Protein AF-A0A7J7RY19-F1 (afdb_monomer_lite)

Radius of gyration: 31.53 Å; chains: 1; bounding box: 48×52×88 Å

pLDDT: mean 83.36, std 15.22, range [45.31, 97.62]

InterPro domains:
  IPR019002 Ribosome biogenesis protein Nop16 [PF09420] (15-100)
  IPR019002 Ribosome biogenesis protein Nop16 [PTHR13243] (1-119)

Secondary structure (DSSP, 8-state):
----S-HHHHS------------------------HHHHHHHHHHHHSPP-------HHHHHHHHHHHHHHTT-HHHHHHSTT-TT---HHHHHHHHHHHHHH-HHHHHHHHHHHHHHHHHH-

Structure (mmCIF, N/CA/C/O backbone):
data_AF-A0A7J7RY19-F1
#
_entry.id   AF-A0A7J7RY19-F1
#
loop_
_atom_site.group_PDB
_atom_site.id
_atom_site.type_symbol
_atom_site.label_atom_id
_atom_site.label_alt_id
_atom_site.label_comp_id
_atom_site.label_asym_id
_atom_site.label_entity_id
_atom_site.label_seq_id
_atom_site.pdbx_PDB_ins_code
_atom_site.Cartn_x
_atom_site.Cartn_y
_atom_site.Cartn_z
_atom_site.occupancy
_atom_site.B_iso_or_equiv
_atom_site.auth_seq_id
_atom_site.auth_comp_id
_atom_site.auth_asym_id
_atom_site.auth_atom_id
_atom_site.pdbx_PDB_model_num
ATOM 1 N N . MET A 1 1 ? -19.808 -34.812 -37.807 1.00 53.47 1 MET A N 1
ATOM 2 C CA . MET A 1 1 ? -18.878 -33.664 -37.858 1.00 53.47 1 MET A CA 1
ATOM 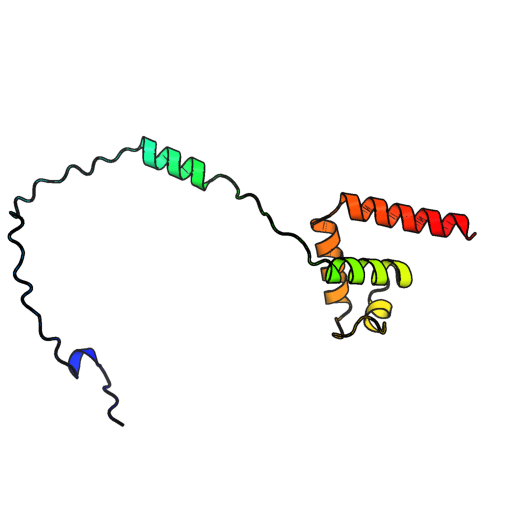3 C C . MET A 1 1 ? -17.534 -34.171 -38.349 1.00 53.47 1 MET A C 1
ATOM 5 O O . MET A 1 1 ? -17.015 -35.111 -37.763 1.00 53.47 1 MET A O 1
ATOM 9 N N . GLY A 1 2 ? -17.044 -33.639 -39.471 1.00 67.19 2 GLY A N 1
ATOM 10 C CA . GLY A 1 2 ? -15.806 -34.078 -40.117 1.00 67.19 2 GLY A CA 1
ATOM 11 C C . GLY A 1 2 ? -14.576 -33.560 -39.382 1.00 67.19 2 GLY A C 1
ATOM 12 O O . GLY A 1 2 ? -14.108 -32.462 -39.663 1.00 67.19 2 GLY A O 1
ATOM 13 N N . LEU A 1 3 ? -14.073 -34.351 -38.439 1.00 70.06 3 LEU A N 1
ATOM 14 C CA . LEU A 1 3 ? -12.785 -34.119 -37.796 1.00 70.06 3 LEU A CA 1
ATOM 15 C C . LEU A 1 3 ? -11.720 -34.902 -38.565 1.00 70.06 3 LEU A C 1
ATOM 17 O O . LEU A 1 3 ? -11.769 -36.128 -38.640 1.00 70.06 3 LEU A O 1
ATOM 21 N N . ALA A 1 4 ? -10.779 -34.182 -39.169 1.00 76.12 4 ALA A N 1
ATOM 22 C CA . ALA A 1 4 ? -9.603 -34.781 -39.777 1.00 76.12 4 ALA A CA 1
ATOM 23 C C . ALA A 1 4 ? -8.561 -35.058 -38.690 1.00 76.12 4 ALA A C 1
ATOM 25 O O . ALA A 1 4 ? -8.199 -34.150 -37.947 1.00 76.12 4 ALA A O 1
ATOM 26 N N . MET A 1 5 ? -8.071 -36.298 -38.621 1.00 77.94 5 MET A N 1
ATOM 27 C CA . MET A 1 5 ? -7.024 -36.692 -37.667 1.00 77.94 5 MET A CA 1
ATOM 28 C C . MET A 1 5 ? -5.709 -35.934 -37.928 1.00 77.94 5 MET A C 1
ATOM 30 O O . MET A 1 5 ? -5.003 -35.581 -36.993 1.00 77.94 5 MET A O 1
ATOM 34 N N . ASP A 1 6 ? -5.435 -35.607 -39.196 1.00 76.25 6 ASP A N 1
ATOM 35 C CA . ASP A 1 6 ? -4.358 -34.701 -39.595 1.00 76.25 6 ASP A CA 1
ATOM 36 C C . ASP A 1 6 ? -4.842 -33.755 -40.716 1.00 76.25 6 ASP A C 1
ATOM 38 O O . ASP A 1 6 ? -5.065 -34.199 -41.854 1.00 76.25 6 ASP A O 1
ATOM 42 N N . PRO A 1 7 ? -5.025 -32.454 -40.428 1.00 71.12 7 PRO A N 1
ATOM 43 C CA . PRO A 1 7 ? -5.502 -31.485 -41.406 1.00 71.12 7 PRO A CA 1
ATOM 44 C C . PRO A 1 7 ? -4.526 -31.270 -42.573 1.00 71.12 7 PRO A C 1
ATOM 46 O O . PRO A 1 7 ? -4.983 -30.976 -43.677 1.00 71.12 7 PRO A O 1
ATOM 49 N N . ASN A 1 8 ? -3.219 -31.498 -42.387 1.00 73.56 8 ASN A N 1
ATOM 50 C CA . ASN A 1 8 ? -2.225 -31.343 -43.45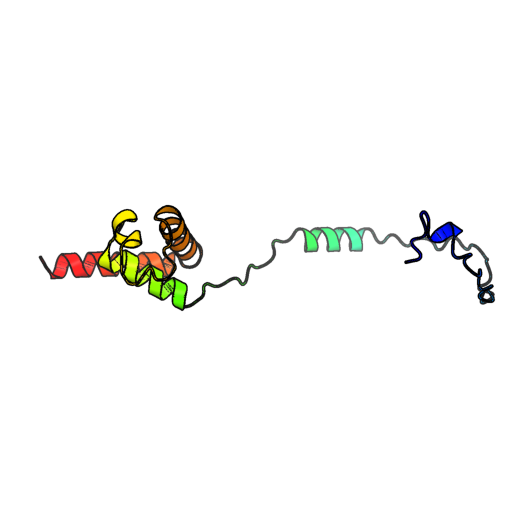8 1.00 73.56 8 ASN A CA 1
ATOM 51 C C . ASN A 1 8 ? -2.335 -32.440 -44.525 1.00 73.56 8 ASN A C 1
ATOM 53 O O . ASN A 1 8 ? -1.936 -32.239 -45.673 1.00 73.56 8 ASN A O 1
ATOM 57 N N . LYS A 1 9 ? -2.878 -33.604 -44.150 1.00 74.06 9 LYS A N 1
ATOM 58 C CA . LYS A 1 9 ? -3.131 -34.726 -45.060 1.00 74.06 9 LYS A CA 1
ATOM 59 C C . LYS A 1 9 ? -4.542 -34.689 -45.640 1.00 74.06 9 LYS A C 1
ATOM 61 O O . LYS A 1 9 ? -4.734 -35.044 -46.799 1.00 74.06 9 LYS A O 1
ATOM 66 N N . ALA A 1 10 ? -5.522 -34.276 -44.837 1.00 78.44 10 ALA A N 1
ATOM 67 C CA . ALA A 1 10 ? -6.922 -34.235 -45.250 1.00 78.44 10 ALA A CA 1
ATOM 68 C C . ALA A 1 10 ? -7.220 -33.107 -46.247 1.00 78.44 10 ALA A C 1
ATOM 70 O O . ALA A 1 10 ? -8.113 -33.254 -47.080 1.00 78.44 10 ALA A O 1
ATOM 71 N N . VAL A 1 11 ? -6.467 -32.004 -46.193 1.00 72.69 11 VAL A N 1
ATOM 72 C CA . VAL A 1 11 ? -6.597 -30.892 -47.137 1.00 72.69 11 VAL A CA 1
ATOM 73 C C . VAL A 1 11 ? -5.265 -30.708 -47.870 1.00 72.69 11 VAL A C 1
ATOM 75 O O . VAL A 1 11 ? -4.337 -30.125 -47.313 1.00 72.69 11 VAL A O 1
ATOM 78 N N . PRO A 1 12 ? -5.123 -31.194 -49.118 1.00 70.38 12 PRO A N 1
ATOM 79 C CA . PRO A 1 12 ? -3.886 -31.014 -49.862 1.00 70.38 12 PRO A CA 1
ATOM 80 C C . PRO A 1 12 ? -3.649 -29.524 -50.126 1.00 70.38 12 PRO A C 1
ATOM 82 O O . PRO A 1 12 ? -4.428 -28.866 -50.821 1.00 70.38 12 PRO A O 1
ATOM 85 N N . PHE A 1 13 ? -2.551 -28.983 -49.594 1.00 67.50 13 PHE A N 1
ATOM 86 C CA . PHE A 1 13 ? -2.142 -27.617 -49.897 1.00 67.50 13 PHE A CA 1
ATOM 87 C C . PHE A 1 13 ? -1.860 -27.496 -51.393 1.00 67.50 13 PHE A C 1
ATOM 89 O O . PHE A 1 13 ? -0.899 -28.061 -51.924 1.00 67.50 13 PHE A O 1
ATOM 96 N N . ARG A 1 14 ? -2.688 -26.716 -52.090 1.00 67.88 14 ARG A N 1
ATOM 97 C CA . ARG A 1 14 ? -2.394 -26.286 -53.455 1.00 67.88 14 ARG A CA 1
ATOM 98 C C . ARG A 1 14 ? -1.160 -25.395 -53.362 1.00 67.88 14 ARG A C 1
ATOM 100 O O . ARG A 1 14 ? -1.275 -24.227 -52.995 1.00 67.88 14 ARG A O 1
ATOM 107 N N . LYS A 1 15 ? 0.023 -25.945 -53.656 1.00 64.69 15 LYS A N 1
ATOM 108 C CA . LYS A 1 15 ? 1.249 -25.158 -53.818 1.00 64.69 15 LYS A CA 1
ATOM 109 C C . LYS A 1 15 ? 0.981 -24.172 -54.948 1.00 64.69 15 LYS A C 1
ATOM 111 O O . LYS A 1 15 ? 1.104 -24.516 -56.123 1.00 64.69 15 LYS A O 1
ATOM 116 N N . ARG A 1 16 ? 0.533 -22.960 -54.611 1.00 63.38 16 ARG A N 1
ATOM 117 C CA . ARG A 1 16 ? 0.537 -21.853 -55.557 1.00 63.38 16 ARG A CA 1
ATOM 118 C C . ARG A 1 16 ? 1.991 -21.738 -55.978 1.00 63.38 16 ARG A C 1
ATOM 120 O O . ARG A 1 16 ? 2.846 -21.440 -55.150 1.00 63.38 16 ARG A O 1
ATOM 127 N N . LYS A 1 17 ? 2.267 -22.007 -57.253 1.00 61.34 17 LYS A N 1
ATOM 128 C CA . LYS A 1 17 ? 3.452 -21.460 -57.897 1.00 61.34 17 LYS A CA 1
ATOM 129 C C . LYS A 1 17 ? 3.226 -19.954 -57.883 1.00 61.34 17 LYS A C 1
ATOM 131 O O . LYS A 1 17 ? 2.664 -19.401 -58.823 1.00 61.34 17 LYS A O 1
ATOM 136 N N . VAL A 1 18 ? 3.537 -19.310 -56.759 1.00 58.84 18 VAL A N 1
ATOM 137 C CA . VAL A 1 18 ? 3.871 -17.894 -56.780 1.00 58.84 18 VAL A CA 1
ATOM 138 C C . VAL A 1 18 ? 4.961 -17.840 -57.827 1.00 58.84 18 VAL A C 1
ATOM 140 O O . VAL A 1 18 ? 5.977 -18.521 -57.688 1.00 58.84 18 VAL A O 1
ATOM 143 N N . LYS A 1 19 ? 4.658 -17.186 -58.950 1.00 50.66 19 LYS A N 1
ATOM 144 C CA . LYS A 1 19 ? 5.655 -16.865 -59.957 1.00 50.66 19 LYS A CA 1
ATOM 145 C C . LYS A 1 19 ? 6.752 -16.201 -59.143 1.00 50.66 19 LYS A C 1
ATOM 147 O O . LYS A 1 19 ? 6.483 -15.164 -58.535 1.00 50.66 19 LYS A O 1
ATOM 152 N N . ALA A 1 20 ? 7.883 -16.885 -58.983 1.00 48.75 20 ALA A N 1
ATOM 153 C CA . ALA A 1 20 ? 9.045 -16.260 -58.400 1.00 48.75 20 ALA A CA 1
ATOM 154 C C . ALA A 1 20 ? 9.202 -14.982 -59.215 1.00 48.75 20 ALA A C 1
ATOM 156 O O . ALA A 1 20 ? 9.306 -15.036 -60.441 1.00 48.75 20 ALA A O 1
ATOM 157 N N . MET A 1 21 ? 9.047 -13.836 -58.559 1.00 45.31 21 MET A N 1
ATOM 158 C CA . MET A 1 21 ? 9.655 -12.634 -59.085 1.00 45.31 21 MET A CA 1
ATOM 159 C C . MET A 1 21 ? 11.103 -13.066 -59.291 1.00 45.31 21 MET A C 1
ATOM 161 O O . MET A 1 21 ? 11.698 -13.585 -58.343 1.00 45.31 21 MET A O 1
ATOM 165 N N . GLU A 1 22 ? 11.579 -13.046 -60.535 1.00 46.97 22 GLU A N 1
ATOM 166 C CA . GLU A 1 22 ? 12.977 -13.316 -60.855 1.00 46.97 22 GLU A CA 1
ATOM 167 C C . GLU A 1 22 ? 13.779 -12.207 -60.173 1.00 46.97 22 GLU A C 1
ATOM 169 O O . GLU A 1 22 ? 14.065 -11.155 -60.728 1.00 46.97 22 GLU A O 1
ATOM 174 N N . ILE A 1 23 ? 14.003 -12.393 -58.879 1.00 49.66 23 ILE A N 1
ATOM 175 C CA . ILE A 1 23 ? 15.096 -11.793 -58.159 1.00 49.66 23 ILE A CA 1
ATOM 176 C C . ILE A 1 23 ? 16.251 -12.646 -58.644 1.00 49.66 23 ILE A C 1
ATOM 178 O O . ILE A 1 23 ? 16.287 -13.838 -58.326 1.00 49.66 23 ILE A O 1
ATOM 182 N N . ASP A 1 24 ? 17.100 -12.071 -59.493 1.00 45.38 24 ASP A N 1
ATOM 183 C CA . ASP A 1 24 ? 18.362 -12.681 -59.890 1.00 45.38 24 ASP A CA 1
ATOM 184 C C . ASP A 1 24 ? 19.009 -13.292 -58.642 1.00 45.38 24 ASP A C 1
ATOM 186 O O . ASP A 1 24 ? 19.451 -12.590 -57.732 1.00 45.38 24 ASP A O 1
ATOM 190 N N . LEU A 1 25 ? 19.007 -14.625 -58.589 1.00 50.19 25 LEU A N 1
ATOM 191 C CA . LEU A 1 25 ? 19.687 -15.452 -57.596 1.00 50.19 25 LEU A CA 1
ATOM 192 C C . LEU A 1 25 ? 21.193 -15.458 -57.893 1.00 50.19 25 LEU A C 1
ATOM 194 O O . LEU A 1 25 ? 21.853 -16.493 -57.847 1.00 50.19 25 LEU A O 1
ATOM 198 N N . GLU A 1 26 ? 21.766 -14.287 -58.173 1.00 52.88 26 GLU A N 1
ATOM 199 C CA . GLU A 1 26 ? 23.126 -14.071 -57.725 1.00 52.88 26 GLU A CA 1
ATOM 200 C C . GLU A 1 26 ? 23.035 -14.070 -56.199 1.00 52.88 26 GLU A C 1
ATOM 202 O O . GLU A 1 26 ? 22.668 -13.067 -55.583 1.00 52.88 26 GLU A O 1
ATOM 207 N N . GLU A 1 27 ? 23.346 -15.211 -55.577 1.00 57.41 27 GLU A N 1
ATOM 208 C CA . GLU A 1 27 ? 23.816 -15.264 -54.194 1.00 57.41 27 GLU A CA 1
ATOM 209 C C . GLU A 1 27 ? 25.112 -14.448 -54.119 1.00 57.41 27 GLU A C 1
ATOM 211 O O . GLU A 1 27 ? 26.212 -14.962 -53.931 1.00 57.41 27 GLU A O 1
ATOM 216 N N . ARG A 1 28 ? 25.007 -13.128 -54.279 1.00 54.72 28 ARG A N 1
ATOM 217 C CA . ARG A 1 28 ? 25.978 -12.242 -53.675 1.00 54.72 28 ARG A CA 1
ATOM 218 C C . ARG A 1 28 ? 25.883 -12.593 -52.201 1.00 54.72 28 ARG A C 1
ATOM 220 O O . ARG A 1 28 ? 24.771 -12.514 -51.663 1.00 54.72 28 ARG A O 1
ATOM 227 N N . PRO A 1 29 ? 26.977 -13.001 -51.538 1.00 54.91 29 PRO A N 1
ATOM 228 C CA . PRO A 1 29 ? 26.979 -12.948 -50.096 1.00 54.91 29 PRO A CA 1
ATOM 229 C C . PRO A 1 29 ? 26.637 -11.494 -49.797 1.00 54.91 29 PRO A C 1
ATOM 231 O O . PRO A 1 29 ? 27.432 -10.597 -50.074 1.00 54.91 29 PRO A O 1
ATOM 234 N N . GLN A 1 30 ? 25.405 -11.231 -49.354 1.00 60.84 30 GLN A N 1
ATOM 235 C CA . GLN A 1 30 ? 25.138 -9.971 -48.701 1.00 60.84 30 GLN A CA 1
ATOM 236 C C . GLN A 1 30 ? 26.084 -10.044 -47.520 1.00 60.84 30 GLN A C 1
ATOM 238 O O . GLN A 1 30 ? 25.854 -10.840 -46.608 1.00 60.84 30 GLN A O 1
ATOM 243 N N . GLU A 1 31 ? 27.221 -9.350 -47.619 1.00 61.69 31 GLU A N 1
ATOM 244 C CA . GLU A 1 31 ? 28.108 -9.154 -46.492 1.00 61.69 31 GLU A CA 1
ATOM 245 C C . GLU A 1 31 ? 27.186 -8.666 -45.392 1.00 61.69 31 GLU A C 1
ATOM 247 O O . GLU A 1 31 ? 26.637 -7.566 -45.458 1.00 61.69 31 GLU A O 1
ATOM 252 N N . LEU A 1 32 ? 26.895 -9.555 -44.445 1.00 64.31 32 LEU A N 1
ATOM 253 C CA . LEU A 1 32 ? 26.133 -9.220 -43.266 1.00 64.31 32 LEU A CA 1
ATOM 254 C C . LEU A 1 32 ? 27.012 -8.201 -42.568 1.00 64.31 32 LEU A C 1
ATOM 256 O O . LEU A 1 32 ? 27.958 -8.576 -41.875 1.00 64.31 32 LEU A O 1
ATOM 260 N N . VAL A 1 33 ? 26.747 -6.918 -42.828 1.00 66.94 33 VAL A N 1
ATOM 261 C CA . VAL A 1 33 ? 27.452 -5.796 -42.223 1.00 66.94 33 VAL A CA 1
ATOM 262 C C . VAL A 1 33 ? 27.092 -5.837 -40.746 1.00 66.94 33 VAL A C 1
ATOM 264 O O . VAL A 1 33 ? 26.155 -5.191 -40.278 1.00 66.94 33 VAL A O 1
ATOM 267 N N . ARG A 1 34 ? 27.810 -6.678 -40.002 1.00 69.12 34 ARG A N 1
ATOM 268 C CA . ARG A 1 34 ? 27.750 -6.747 -38.554 1.00 69.12 34 ARG A CA 1
ATOM 269 C C . ARG A 1 34 ? 28.397 -5.469 -38.080 1.00 69.12 34 ARG A C 1
ATOM 271 O O . ARG A 1 34 ? 29.606 -5.305 -38.169 1.00 69.12 34 ARG A O 1
ATOM 278 N N . LYS A 1 35 ? 27.563 -4.540 -37.639 1.00 79.81 35 LYS A N 1
ATOM 279 C CA . LYS A 1 35 ? 27.986 -3.329 -36.954 1.00 79.81 35 LYS A CA 1
ATOM 280 C C . LYS A 1 35 ? 28.038 -3.668 -35.462 1.00 79.81 35 LYS A C 1
ATOM 282 O O . LYS A 1 35 ? 27.009 -3.541 -34.805 1.00 79.81 35 LYS A O 1
ATOM 287 N N . PRO A 1 36 ? 29.177 -4.154 -34.923 1.00 81.25 36 PRO A N 1
ATOM 288 C CA . PRO A 1 36 ? 29.247 -4.603 -33.532 1.00 81.25 36 PRO A CA 1
ATOM 289 C C . PRO A 1 36 ? 28.947 -3.467 -32.554 1.00 81.25 36 PRO A C 1
ATOM 291 O O . PRO A 1 36 ? 28.390 -3.715 -31.495 1.00 81.25 36 PRO A O 1
ATOM 294 N N . TYR A 1 37 ? 29.239 -2.220 -32.939 1.00 87.38 37 TYR A N 1
ATOM 295 C CA . TYR A 1 37 ? 28.910 -1.050 -32.133 1.00 87.38 37 TYR A CA 1
ATOM 296 C C . TYR A 1 37 ? 27.395 -0.900 -31.925 1.00 87.38 37 TYR A C 1
ATOM 298 O O . TYR A 1 37 ? 26.973 -0.687 -30.804 1.00 87.38 37 TYR A O 1
ATOM 306 N N . VAL A 1 38 ? 26.570 -1.147 -32.953 1.00 89.06 38 VAL A N 1
ATOM 307 C CA . VAL A 1 38 ? 25.101 -1.072 -32.837 1.00 89.06 38 VAL A CA 1
ATOM 308 C C . VAL A 1 38 ? 24.566 -2.142 -31.888 1.00 89.06 38 VAL A C 1
ATOM 310 O O . VAL A 1 38 ? 23.640 -1.879 -31.132 1.00 89.06 38 VAL A O 1
ATOM 313 N N . LEU A 1 39 ? 25.141 -3.349 -31.918 1.00 87.06 39 LEU A N 1
ATOM 314 C CA . LEU A 1 39 ? 24.754 -4.417 -30.994 1.00 87.06 39 LEU A CA 1
ATOM 315 C C . LEU A 1 39 ? 25.132 -4.062 -29.555 1.00 87.06 39 LEU A C 1
ATOM 317 O O . LEU A 1 39 ? 24.288 -4.177 -28.676 1.00 87.06 39 LEU A O 1
ATOM 321 N N . ASN A 1 40 ? 26.352 -3.566 -29.338 1.00 90.00 40 ASN A N 1
ATOM 322 C CA . ASN A 1 40 ? 26.799 -3.129 -28.019 1.00 90.00 40 ASN A CA 1
ATOM 323 C C . ASN A 1 40 ? 25.943 -1.971 -27.486 1.00 90.00 40 ASN A C 1
ATOM 325 O O . ASN A 1 40 ? 25.560 -1.992 -26.322 1.00 90.00 40 ASN A O 1
ATOM 329 N N . ASP A 1 41 ? 25.610 -0.991 -28.328 1.00 93.44 41 ASP A N 1
ATOM 330 C CA . ASP A 1 41 ? 24.775 0.150 -27.946 1.00 93.44 41 ASP A CA 1
ATOM 331 C C . ASP A 1 41 ? 23.363 -0.318 -27.552 1.00 93.44 41 ASP A C 1
ATOM 333 O O . ASP A 1 41 ? 22.851 0.069 -26.503 1.00 93.44 41 ASP A O 1
ATOM 337 N N . LEU A 1 42 ? 22.767 -1.231 -28.330 1.00 90.94 42 LEU A N 1
ATOM 338 C CA . LEU A 1 42 ? 21.460 -1.824 -28.025 1.00 90.94 42 LEU A CA 1
ATOM 339 C C . LEU A 1 42 ? 21.481 -2.690 -26.759 1.00 90.94 42 LEU A C 1
ATOM 341 O O . LEU A 1 42 ? 20.522 -2.669 -25.992 1.00 90.94 42 LEU A O 1
ATOM 345 N N . GLU A 1 43 ? 22.551 -3.450 -26.523 1.00 91.25 43 GLU A N 1
ATOM 346 C CA . GLU A 1 43 ? 22.728 -4.236 -25.297 1.00 91.25 43 GLU A CA 1
ATOM 347 C C . GLU A 1 43 ? 22.853 -3.328 -24.072 1.00 91.25 43 GLU A C 1
ATOM 349 O O . GLU A 1 43 ? 22.230 -3.592 -23.041 1.00 91.25 43 GLU A O 1
ATOM 354 N N . VAL A 1 44 ? 23.607 -2.233 -24.191 1.00 93.94 44 VAL A N 1
ATOM 355 C CA . VAL A 1 44 ? 23.738 -1.229 -23.132 1.00 93.94 44 VAL A CA 1
ATOM 356 C C . VAL A 1 44 ? 22.386 -0.581 -22.852 1.00 93.94 44 VAL A C 1
ATOM 358 O O . VAL A 1 44 ? 21.976 -0.548 -21.694 1.00 93.94 44 VAL A O 1
ATOM 361 N N . GLU A 1 45 ? 21.657 -0.135 -23.874 1.00 89.81 45 GLU A N 1
ATOM 362 C CA . GLU A 1 45 ? 20.323 0.452 -23.710 1.00 89.81 45 GLU A CA 1
ATOM 363 C C . GLU A 1 45 ? 19.325 -0.530 -23.086 1.00 89.81 45 GLU A C 1
ATOM 365 O O . GLU A 1 45 ? 18.617 -0.169 -22.148 1.00 89.81 45 GLU A O 1
ATOM 370 N N . ALA A 1 46 ? 19.304 -1.784 -23.543 1.00 89.12 46 ALA A N 1
ATOM 371 C CA . ALA A 1 46 ? 18.421 -2.821 -23.010 1.00 89.12 46 ALA A CA 1
ATOM 372 C C . ALA A 1 46 ? 18.787 -3.251 -21.579 1.00 89.12 46 ALA A C 1
ATOM 374 O O . ALA A 1 46 ? 17.928 -3.734 -20.842 1.00 89.12 46 ALA A O 1
ATOM 375 N N . SER A 1 47 ? 20.050 -3.084 -21.172 1.00 91.75 47 SER A N 1
ATOM 376 C CA . SER A 1 47 ? 20.496 -3.357 -19.802 1.00 91.75 47 SER A CA 1
ATOM 377 C C . SER A 1 47 ? 20.024 -2.306 -18.791 1.00 91.75 47 SER A C 1
ATOM 379 O O . SER A 1 47 ? 20.030 -2.568 -17.584 1.00 91.75 47 SER A O 1
ATOM 381 N N . LEU A 1 48 ? 19.606 -1.121 -19.255 1.00 90.94 48 LEU A N 1
ATOM 382 C CA . LEU A 1 48 ? 19.136 -0.058 -18.375 1.00 90.94 48 LEU A CA 1
ATOM 383 C C . LEU A 1 48 ? 17.793 -0.440 -17.727 1.00 90.94 48 LEU A C 1
ATOM 385 O O . LEU A 1 48 ? 16.884 -0.929 -18.398 1.00 90.94 48 LEU A O 1
ATOM 389 N N . PRO A 1 49 ? 17.617 -0.184 -16.419 1.00 89.00 49 PRO A N 1
ATOM 390 C CA . PRO A 1 49 ? 16.362 -0.476 -15.745 1.00 89.00 49 PRO A CA 1
ATOM 391 C C . PRO A 1 49 ? 15.248 0.461 -16.223 1.00 89.00 49 PRO A C 1
ATOM 393 O O . PRO A 1 49 ? 15.391 1.686 -16.221 1.00 89.00 49 PRO A O 1
ATOM 396 N N . GLU A 1 50 ? 14.093 -0.111 -16.557 1.00 83.50 50 GLU A N 1
ATOM 397 C 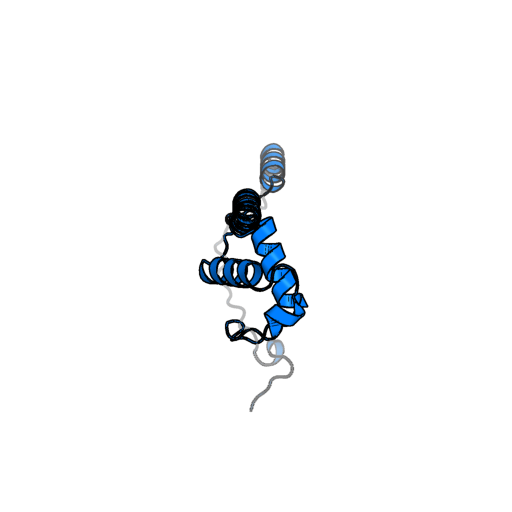CA . GLU A 1 50 ? 12.911 0.668 -16.923 1.00 83.50 50 GLU A CA 1
ATOM 398 C C . GLU A 1 50 ? 12.361 1.472 -15.734 1.00 83.50 50 GLU A C 1
ATOM 400 O O . GLU A 1 50 ? 12.267 0.993 -14.595 1.00 83.50 50 GLU A O 1
ATOM 405 N N . LYS A 1 51 ? 11.925 2.707 -16.009 1.00 77.94 51 LYS A N 1
ATOM 406 C CA . LYS A 1 51 ? 11.219 3.534 -15.026 1.00 77.94 51 LYS A CA 1
ATOM 407 C C . LYS A 1 51 ? 9.820 2.960 -14.797 1.00 77.94 51 LYS A C 1
ATOM 409 O O . LYS A 1 51 ? 8.957 3.046 -15.665 1.00 77.94 51 LYS A O 1
ATOM 414 N N . LYS A 1 52 ? 9.573 2.417 -13.604 1.00 74.94 52 LYS A N 1
ATOM 415 C CA . LYS A 1 52 ? 8.243 1.938 -13.202 1.00 74.94 52 LYS A CA 1
ATOM 416 C C . LYS A 1 52 ? 7.341 3.131 -12.880 1.00 74.94 52 LYS A C 1
ATOM 418 O O . LYS A 1 52 ? 7.511 3.766 -11.847 1.00 74.94 52 LYS A O 1
ATOM 423 N N . GLY A 1 53 ? 6.384 3.423 -13.759 1.00 78.06 53 GLY A N 1
ATOM 424 C CA . GLY A 1 53 ? 5.373 4.478 -13.583 1.00 78.06 53 GLY A CA 1
ATOM 425 C C . GLY A 1 53 ? 4.127 4.039 -12.806 1.00 78.06 53 GLY A C 1
ATOM 426 O O . GLY A 1 53 ? 3.066 4.635 -12.958 1.00 78.06 53 GLY A O 1
ATOM 427 N N . ASN A 1 54 ? 4.209 2.950 -12.041 1.00 79.00 54 ASN A N 1
ATOM 428 C CA . ASN A 1 54 ? 3.057 2.385 -11.350 1.00 79.00 54 ASN A CA 1
ATOM 429 C C . ASN A 1 54 ? 2.630 3.285 -10.181 1.00 79.00 54 ASN A C 1
ATOM 431 O O . ASN A 1 54 ? 3.461 3.750 -9.403 1.00 79.00 54 ASN A O 1
ATOM 435 N N . THR A 1 55 ? 1.325 3.477 -10.035 1.00 88.38 55 THR A N 1
ATOM 436 C CA . THR A 1 55 ? 0.702 4.196 -8.921 1.00 88.38 55 THR A CA 1
ATOM 437 C C . THR A 1 55 ? -0.349 3.316 -8.257 1.00 88.38 55 THR A C 1
ATOM 439 O O . THR A 1 55 ? -0.700 2.245 -8.762 1.00 88.38 55 THR A O 1
ATOM 442 N N . LEU A 1 56 ? -0.838 3.752 -7.097 1.00 91.31 56 LEU A N 1
ATOM 443 C CA . LEU A 1 56 ? -1.918 3.077 -6.391 1.00 91.31 56 LEU A CA 1
ATOM 444 C C . LEU A 1 56 ? -3.258 3.772 -6.655 1.00 91.31 56 LEU A C 1
ATOM 446 O O . LEU A 1 56 ? -3.324 4.995 -6.758 1.00 91.31 56 LEU A O 1
ATOM 450 N N . SER A 1 57 ? -4.341 2.997 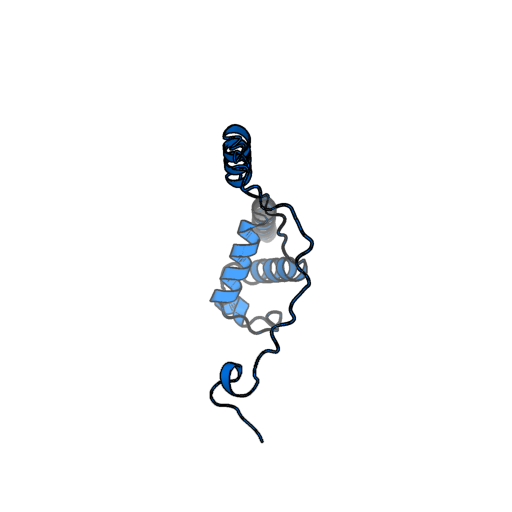-6.724 1.00 93.62 57 SER A N 1
ATOM 451 C CA . SER A 1 57 ? -5.697 3.549 -6.794 1.00 93.62 57 SER A CA 1
ATOM 452 C C . SER A 1 57 ? -6.040 4.310 -5.514 1.00 93.62 57 SER A C 1
ATOM 454 O O . SER A 1 57 ? -5.766 3.813 -4.419 1.00 93.62 57 SER A O 1
ATOM 456 N N . ARG A 1 58 ? -6.724 5.449 -5.650 1.00 94.00 58 ARG A N 1
ATOM 457 C CA . ARG A 1 58 ? -7.159 6.281 -4.519 1.00 94.00 58 ARG A CA 1
ATOM 458 C C . ARG A 1 58 ? -7.987 5.501 -3.494 1.00 94.00 58 ARG A C 1
ATOM 460 O O . ARG A 1 58 ? -7.684 5.569 -2.310 1.00 94.00 58 ARG A O 1
ATOM 467 N N . ASP A 1 59 ? -8.914 4.665 -3.954 1.00 94.12 59 ASP A N 1
ATOM 468 C CA . ASP A 1 59 ? -9.755 3.830 -3.085 1.00 94.12 59 ASP A CA 1
ATOM 469 C C . ASP A 1 59 ? -8.933 2.912 -2.170 1.00 94.12 59 ASP A C 1
ATOM 471 O O . ASP A 1 59 ? -9.276 2.709 -1.008 1.00 94.12 59 ASP A O 1
ATOM 475 N N . LEU A 1 60 ? -7.812 2.379 -2.672 1.00 94.19 60 LEU A N 1
ATOM 476 C CA . LEU A 1 60 ? -6.924 1.525 -1.883 1.00 94.19 60 LEU A CA 1
ATOM 477 C C . LEU A 1 60 ? -6.174 2.332 -0.816 1.00 94.19 60 LEU A C 1
ATOM 479 O O . LEU A 1 60 ? -5.977 1.834 0.291 1.00 94.19 60 LEU A O 1
ATOM 483 N N . ILE A 1 61 ? -5.776 3.565 -1.138 1.00 95.31 61 ILE A N 1
ATOM 484 C CA . ILE A 1 61 ? -5.128 4.481 -0.191 1.00 95.31 61 ILE A CA 1
ATOM 485 C C . ILE A 1 61 ? -6.113 4.859 0.919 1.00 95.31 61 ILE A C 1
ATOM 487 O O . ILE A 1 61 ? -5.788 4.711 2.097 1.00 95.31 61 ILE A O 1
ATOM 491 N N . ASP A 1 62 ? -7.328 5.269 0.554 1.00 95.69 62 ASP A N 1
ATOM 492 C CA . ASP A 1 62 ? -8.370 5.681 1.500 1.00 95.69 62 ASP A CA 1
ATOM 493 C C . ASP A 1 62 ? -8.815 4.510 2.392 1.00 95.69 62 ASP A C 1
ATOM 495 O O . ASP A 1 62 ? -9.007 4.674 3.600 1.00 95.69 62 ASP A O 1
ATOM 499 N N . TYR A 1 63 ? -8.908 3.302 1.825 1.00 95.94 63 TYR A N 1
ATOM 500 C CA . TYR A 1 63 ? -9.156 2.069 2.571 1.00 95.94 63 TYR A CA 1
ATOM 501 C C . TYR A 1 63 ? -8.052 1.781 3.594 1.00 95.94 63 TYR A C 1
ATOM 503 O O . TYR A 1 63 ? -8.338 1.563 4.771 1.00 95.94 63 TYR A O 1
ATOM 511 N N . VAL A 1 64 ? -6.784 1.803 3.166 1.00 95.81 64 VAL A N 1
ATOM 512 C CA . VAL A 1 64 ? -5.634 1.541 4.044 1.00 95.81 64 VAL A CA 1
ATOM 513 C C . VAL A 1 64 ? -5.548 2.581 5.158 1.00 95.81 64 VAL A C 1
ATOM 515 O O . VAL A 1 64 ? -5.345 2.204 6.311 1.00 95.81 64 VAL A O 1
ATOM 518 N N . ARG A 1 65 ? -5.736 3.866 4.837 1.00 95.06 65 ARG A N 1
ATOM 519 C CA . ARG A 1 65 ? -5.711 4.957 5.816 1.00 95.06 65 ARG A CA 1
ATOM 520 C C . ARG A 1 65 ? -6.761 4.738 6.902 1.00 95.06 65 ARG A C 1
ATOM 522 O O . ARG A 1 65 ? -6.408 4.720 8.075 1.00 95.06 65 ARG A O 1
ATOM 529 N N . TYR A 1 66 ? -8.002 4.463 6.505 1.00 95.75 66 TYR A N 1
ATOM 530 C CA . TYR A 1 66 ? -9.096 4.183 7.435 1.00 95.75 66 TYR A CA 1
ATOM 531 C C . TYR A 1 66 ? -8.824 2.962 8.323 1.00 95.75 66 TYR A C 1
ATOM 533 O O . TYR A 1 66 ? -9.048 3.007 9.531 1.00 95.75 66 TYR A O 1
ATOM 541 N N . MET A 1 67 ? -8.337 1.863 7.738 1.00 95.56 67 MET A N 1
ATOM 542 C CA . MET A 1 67 ? -8.069 0.638 8.496 1.00 95.56 67 MET A CA 1
ATOM 543 C C . MET A 1 67 ? -6.996 0.863 9.560 1.00 95.56 67 MET A C 1
ATOM 545 O O . MET A 1 67 ? -7.150 0.424 10.695 1.00 95.56 67 MET A O 1
ATOM 549 N N . VAL A 1 68 ? -5.924 1.571 9.207 1.00 95.38 68 VAL A N 1
ATOM 550 C CA . VAL A 1 68 ? -4.806 1.846 10.118 1.00 95.38 68 VAL A CA 1
ATOM 551 C C . VAL A 1 68 ? -5.188 2.872 11.185 1.00 95.38 68 VAL A C 1
ATOM 553 O O . VAL A 1 68 ? -4.768 2.729 12.329 1.00 95.38 68 VAL A O 1
ATOM 556 N N . GLU A 1 69 ? -5.990 3.876 10.843 1.00 94.56 69 GLU A N 1
ATOM 557 C CA . GLU A 1 69 ? -6.459 4.895 11.786 1.00 94.56 69 GLU A CA 1
ATOM 558 C C . GLU A 1 69 ? -7.338 4.293 12.893 1.00 94.56 69 GLU A C 1
ATOM 560 O O . GLU A 1 69 ? -7.107 4.568 14.067 1.00 94.56 69 GLU A O 1
ATOM 565 N N . ASN A 1 70 ? -8.277 3.407 12.540 1.00 94.00 70 ASN A N 1
ATOM 566 C CA . ASN A 1 70 ? -9.208 2.820 13.511 1.00 94.00 70 ASN A CA 1
ATOM 567 C C . ASN A 1 70 ? -8.649 1.594 14.245 1.00 94.00 70 ASN A C 1
ATOM 569 O O . ASN A 1 70 ? -8.878 1.435 15.442 1.00 94.00 70 ASN A O 1
ATOM 573 N N . HIS A 1 71 ? -7.926 0.715 13.543 1.00 94.31 71 HIS A N 1
ATOM 574 C CA . HIS A 1 71 ? -7.506 -0.592 14.078 1.00 94.31 71 HIS A CA 1
ATOM 575 C C . HIS A 1 71 ? -5.995 -0.710 14.312 1.00 94.31 71 HIS A C 1
ATOM 577 O O . HIS A 1 71 ? -5.530 -1.692 14.893 1.00 94.31 71 HIS A O 1
ATOM 583 N N . GLY A 1 72 ? -5.195 0.264 13.869 1.00 91.94 72 GLY A N 1
ATOM 584 C CA . GLY A 1 72 ? -3.744 0.268 14.060 1.00 91.94 72 GLY A CA 1
ATOM 585 C C . GLY A 1 72 ? -3.048 -0.907 13.372 1.00 91.94 72 GLY A C 1
ATOM 586 O O . GLY A 1 72 ? -2.968 -0.965 12.147 1.00 91.94 72 GLY A O 1
ATOM 587 N N . GLU A 1 73 ? -2.513 -1.840 14.165 1.00 91.56 73 GLU A N 1
ATOM 588 C CA . GLU A 1 73 ? -1.854 -3.063 13.676 1.00 91.56 73 GLU A CA 1
ATOM 589 C C . GLU A 1 73 ? -2.676 -4.343 13.914 1.00 91.56 73 GLU A C 1
ATOM 591 O O . GLU A 1 73 ? -2.198 -5.446 13.627 1.00 91.56 73 GLU A O 1
ATOM 596 N N . ASP A 1 74 ? -3.917 -4.235 14.403 1.00 96.06 74 ASP A N 1
ATOM 597 C CA . ASP A 1 74 ? -4.779 -5.402 14.592 1.00 96.06 74 ASP A CA 1
ATOM 598 C C . ASP A 1 74 ? -5.478 -5.807 13.286 1.00 96.06 74 ASP A C 1
ATOM 600 O O . ASP A 1 74 ? -6.627 -5.468 12.997 1.00 96.06 74 ASP A O 1
ATOM 604 N N . TYR A 1 75 ? -4.778 -6.614 12.489 1.00 95.81 75 TYR A N 1
ATOM 605 C CA . TYR A 1 75 ? -5.302 -7.138 11.226 1.00 95.81 75 TYR A CA 1
ATOM 606 C C . TYR A 1 75 ? -6.511 -8.074 11.397 1.00 95.81 75 TYR A C 1
ATOM 608 O O . TYR A 1 75 ? -7.229 -8.316 10.426 1.00 95.81 75 TYR A O 1
ATOM 616 N N . LYS A 1 76 ? -6.732 -8.651 12.588 1.00 96.19 76 LYS A N 1
ATOM 617 C CA . LYS A 1 76 ? -7.916 -9.486 12.844 1.00 96.19 76 LYS A CA 1
ATOM 618 C C . LYS A 1 76 ? -9.144 -8.614 13.073 1.00 96.19 76 LYS A C 1
ATOM 620 O O . LYS A 1 76 ? -10.215 -8.984 12.596 1.00 96.19 76 LYS A O 1
ATOM 625 N N . ALA A 1 77 ? -8.982 -7.481 13.753 1.00 96.12 77 ALA A N 1
ATOM 626 C CA . ALA A 1 77 ? -10.032 -6.479 13.894 1.00 96.12 77 ALA A CA 1
ATOM 627 C C . ALA A 1 77 ? -10.386 -5.855 12.534 1.00 96.12 77 ALA A C 1
ATOM 629 O O . ALA A 1 77 ? -11.556 -5.866 12.162 1.00 96.12 77 ALA A O 1
ATOM 630 N N . MET A 1 78 ? -9.384 -5.482 11.724 1.00 96.69 78 MET A N 1
ATOM 631 C CA . MET A 1 78 ? -9.602 -4.961 10.361 1.00 96.69 78 MET A CA 1
ATOM 632 C C . MET A 1 78 ? -10.407 -5.914 9.471 1.00 96.69 78 MET A C 1
ATOM 634 O O . MET A 1 78 ? -11.213 -5.481 8.657 1.00 96.69 78 MET A O 1
ATOM 638 N N . ALA A 1 79 ? -10.204 -7.227 9.608 1.00 96.75 79 ALA A N 1
ATOM 639 C CA . ALA A 1 79 ? -10.941 -8.200 8.807 1.00 96.75 79 ALA A CA 1
ATOM 640 C C . ALA A 1 79 ? -12.437 -8.269 9.163 1.00 96.75 79 ALA A C 1
ATOM 642 O O . ALA A 1 79 ? -13.233 -8.693 8.327 1.00 96.75 79 ALA A O 1
ATOM 643 N N . ARG A 1 80 ? -12.809 -7.871 10.386 1.00 95.88 80 ARG A N 1
ATOM 644 C CA . ARG A 1 80 ? -14.193 -7.842 10.887 1.00 95.88 80 ARG A CA 1
ATOM 645 C C . ARG A 1 80 ? -14.874 -6.487 10.698 1.00 95.88 80 ARG A C 1
ATOM 647 O O . ARG A 1 80 ? -16.048 -6.364 11.026 1.00 95.88 80 ARG A O 1
ATOM 654 N N . ASP A 1 81 ? -14.136 -5.494 10.223 1.00 96.56 81 ASP A N 1
ATOM 655 C CA . ASP A 1 81 ? -14.624 -4.138 10.026 1.00 96.56 81 ASP A CA 1
ATOM 656 C C . ASP A 1 81 ? -15.647 -4.057 8.881 1.00 96.56 81 ASP A C 1
ATOM 658 O O . ASP A 1 81 ? -15.526 -4.748 7.867 1.00 96.56 81 ASP A O 1
ATOM 662 N N . GLU A 1 82 ? -16.643 -3.183 9.021 1.00 94.12 82 GLU A N 1
ATOM 663 C CA . GLU A 1 82 ? -17.728 -3.018 8.045 1.00 94.12 82 GLU A CA 1
ATOM 664 C C . GLU A 1 82 ? -17.234 -2.512 6.682 1.00 94.12 82 GLU A C 1
ATOM 666 O O . GLU A 1 82 ? -17.796 -2.846 5.637 1.00 94.12 82 GLU A O 1
ATOM 671 N N . LYS A 1 83 ? -16.147 -1.733 6.666 1.00 93.12 83 LYS A N 1
ATOM 672 C CA . LYS A 1 83 ? -15.542 -1.187 5.449 1.00 93.12 83 LYS A CA 1
ATOM 673 C C . LYS A 1 83 ? -14.736 -2.234 4.682 1.00 93.12 83 LYS A C 1
ATOM 675 O O . LYS A 1 83 ? -14.387 -2.002 3.522 1.00 93.12 83 LYS A O 1
ATOM 680 N N . ASN A 1 84 ? -14.484 -3.406 5.271 1.00 95.75 84 ASN A N 1
ATOM 681 C CA . ASN A 1 84 ? -13.945 -4.575 4.578 1.00 95.75 84 ASN A CA 1
ATOM 682 C C . ASN A 1 84 ? -15.028 -5.279 3.736 1.00 95.75 84 ASN A C 1
ATOM 684 O O . ASN A 1 84 ? -15.339 -6.455 3.928 1.00 95.75 84 ASN A O 1
ATOM 688 N N . TYR A 1 85 ? -15.600 -4.555 2.771 1.00 94.81 85 TYR A N 1
ATOM 689 C CA . TYR A 1 85 ? -16.733 -5.014 1.960 1.00 94.81 85 TYR A CA 1
ATOM 690 C C . TYR A 1 85 ? -16.453 -6.327 1.213 1.00 94.81 85 TYR A C 1
ATOM 692 O O . TYR A 1 85 ? -17.304 -7.210 1.138 1.00 94.81 85 TYR A O 1
ATOM 700 N N . TYR A 1 86 ? -15.233 -6.475 0.692 1.00 94.12 86 TYR A N 1
ATOM 701 C CA . TYR A 1 86 ? -14.805 -7.662 -0.052 1.00 94.12 86 TYR A CA 1
ATOM 702 C C . TYR A 1 86 ? -14.255 -8.779 0.837 1.00 94.12 86 TYR A C 1
ATOM 704 O O . TYR A 1 86 ? -13.745 -9.769 0.315 1.00 94.12 86 TYR A O 1
ATOM 712 N N . GLN A 1 87 ? -14.367 -8.632 2.161 1.00 95.44 87 GLN A N 1
ATOM 713 C CA . GLN A 1 87 ? -14.009 -9.663 3.132 1.00 95.44 87 GLN A CA 1
ATOM 714 C C . GLN A 1 87 ? -12.550 -10.117 2.993 1.00 95.44 87 GLN A C 1
ATOM 716 O O . GLN A 1 87 ? -12.235 -11.308 3.044 1.00 95.44 87 GLN A O 1
ATOM 721 N N . ASP A 1 88 ? -11.633 -9.164 2.816 1.00 96.75 88 ASP A N 1
ATOM 722 C CA . ASP A 1 88 ? -10.208 -9.459 2.779 1.00 96.75 88 ASP A CA 1
ATOM 723 C C . ASP A 1 88 ? -9.776 -10.157 4.072 1.00 96.75 88 ASP A C 1
ATOM 725 O O . ASP A 1 88 ? -10.092 -9.739 5.189 1.00 96.75 88 ASP A O 1
ATOM 729 N N . THR A 1 89 ? -8.971 -11.200 3.917 1.00 97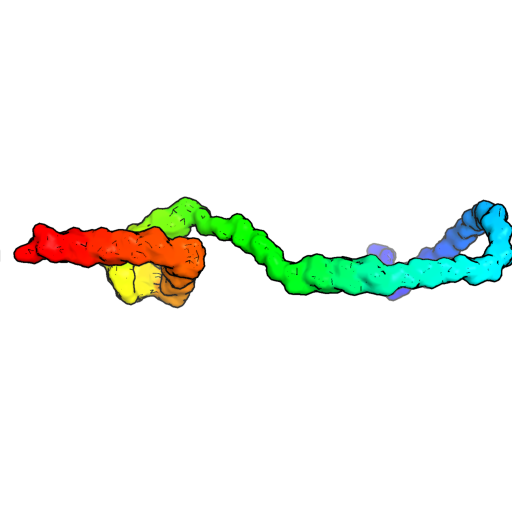.56 89 THR A N 1
ATOM 730 C CA . THR A 1 89 ? -8.327 -11.873 5.042 1.00 97.56 89 THR A CA 1
ATOM 731 C C . THR A 1 89 ? -7.291 -10.956 5.706 1.00 97.56 89 THR A C 1
ATOM 733 O O . THR A 1 89 ? -6.667 -10.134 5.026 1.00 97.56 89 THR A O 1
ATOM 736 N N . PRO A 1 90 ? -6.967 -11.157 6.999 1.00 97.31 90 PRO A N 1
ATOM 737 C CA . PRO A 1 90 ? -5.932 -10.379 7.690 1.00 97.31 90 PRO A CA 1
ATOM 738 C C . PRO A 1 90 ? -4.596 -10.307 6.928 1.00 97.31 90 PRO A C 1
ATOM 740 O O . PRO A 1 90 ? -3.916 -9.282 6.913 1.00 97.31 90 PRO A O 1
ATOM 743 N N . LYS A 1 91 ? -4.225 -11.396 6.237 1.00 97.62 91 LYS A N 1
ATOM 744 C CA . LYS A 1 91 ? -3.013 -11.466 5.411 1.00 97.62 91 LYS A CA 1
ATOM 745 C C . LYS A 1 91 ? -3.110 -10.587 4.160 1.00 97.62 91 LYS A C 1
ATOM 747 O O . LYS A 1 91 ? -2.128 -9.936 3.805 1.00 97.62 91 LYS A O 1
ATOM 752 N N . GLN A 1 92 ? -4.266 -10.558 3.499 1.00 97.06 92 GLN A N 1
ATOM 753 C CA . GLN A 1 92 ? -4.508 -9.688 2.345 1.00 97.06 92 GLN A CA 1
ATOM 754 C C . GLN A 1 92 ? -4.491 -8.214 2.756 1.00 97.06 92 GLN A C 1
ATOM 756 O O . GLN A 1 92 ? -3.821 -7.422 2.096 1.00 97.06 92 GLN A O 1
ATOM 761 N N . ILE A 1 93 ? -5.119 -7.862 3.881 1.00 96.56 93 ILE A N 1
ATOM 762 C CA . ILE A 1 93 ? -5.115 -6.493 4.419 1.00 96.56 93 ILE A CA 1
ATOM 763 C C . ILE A 1 93 ? -3.686 -6.048 4.748 1.00 96.56 93 ILE A C 1
ATOM 765 O O . ILE A 1 93 ? -3.239 -4.996 4.288 1.00 96.56 93 ILE A O 1
ATOM 769 N N . ARG A 1 94 ? -2.913 -6.892 5.443 1.00 96.88 94 ARG A N 1
ATOM 770 C CA . ARG A 1 94 ? -1.492 -6.627 5.713 1.00 96.88 94 ARG A CA 1
ATOM 771 C C . ARG A 1 94 ? -0.701 -6.397 4.424 1.00 96.88 94 ARG A C 1
ATOM 773 O O . ARG A 1 94 ? 0.115 -5.480 4.354 1.00 96.88 94 ARG A O 1
ATOM 780 N N . ASN A 1 95 ? -0.937 -7.209 3.395 1.00 97.19 95 ASN A N 1
ATOM 781 C CA . ASN A 1 95 ? -0.280 -7.030 2.105 1.00 97.19 95 ASN A CA 1
ATOM 782 C C . ASN A 1 95 ? -0.672 -5.705 1.443 1.00 97.19 95 ASN A C 1
ATOM 784 O O . ASN A 1 95 ? 0.221 -5.008 0.973 1.00 97.19 95 ASN A O 1
ATOM 788 N N . LYS A 1 96 ? -1.951 -5.315 1.455 1.00 95.81 96 LYS A N 1
ATOM 789 C CA . LYS A 1 96 ? -2.420 -4.021 0.925 1.00 95.81 96 LYS A CA 1
ATOM 790 C C . LYS A 1 96 ? -1.728 -2.840 1.611 1.00 95.81 96 LYS A C 1
ATOM 792 O O . LYS A 1 96 ? -1.209 -1.958 0.929 1.00 95.81 96 LYS A O 1
ATOM 797 N N . ILE A 1 97 ? -1.610 -2.885 2.937 1.00 95.94 97 ILE A N 1
ATOM 798 C CA . ILE A 1 97 ? -0.869 -1.883 3.719 1.00 95.94 97 ILE A CA 1
ATOM 799 C C . ILE A 1 97 ? 0.613 -1.860 3.311 1.00 95.94 97 ILE A C 1
ATOM 801 O O . ILE A 1 97 ? 1.188 -0.795 3.097 1.00 95.94 97 ILE A O 1
ATOM 805 N N . ASN A 1 98 ? 1.241 -3.025 3.141 1.00 95.88 98 ASN A N 1
ATOM 806 C CA . ASN A 1 98 ? 2.639 -3.111 2.709 1.00 95.88 98 ASN A CA 1
ATOM 807 C C . ASN A 1 98 ? 2.861 -2.590 1.285 1.00 95.88 98 ASN A C 1
ATOM 809 O O . ASN A 1 98 ? 3.917 -2.025 1.010 1.00 95.88 98 ASN A O 1
ATOM 813 N N . VAL A 1 99 ? 1.897 -2.771 0.380 1.00 95.12 99 VAL A N 1
ATOM 814 C CA . VAL A 1 99 ? 1.958 -2.179 -0.960 1.00 95.12 99 VAL A CA 1
ATOM 815 C C . VAL A 1 99 ? 1.943 -0.656 -0.843 1.00 95.12 99 VAL A C 1
ATOM 817 O O . VAL A 1 99 ? 2.840 -0.016 -1.382 1.00 95.12 99 VAL A O 1
ATOM 820 N N . TYR A 1 100 ? 1.019 -0.080 -0.071 1.00 95.00 100 TYR A N 1
ATOM 821 C CA . TYR A 1 100 ? 0.973 1.369 0.151 1.00 95.00 100 TYR A CA 1
ATOM 822 C C . TYR A 1 100 ? 2.294 1.917 0.724 1.00 95.00 100 TYR A C 1
ATOM 824 O O . TYR A 1 100 ? 2.865 2.846 0.156 1.00 95.00 100 TYR A O 1
ATOM 832 N N . LYS A 1 101 ? 2.860 1.261 1.750 1.00 94.25 101 LYS A N 1
ATOM 833 C CA . LYS A 1 101 ? 4.174 1.607 2.336 1.00 94.25 101 LYS A CA 1
ATOM 834 C C . LYS A 1 101 ? 5.316 1.626 1.314 1.00 94.25 101 LYS A C 1
ATOM 836 O O . LYS A 1 101 ? 6.219 2.448 1.417 1.00 94.25 101 LYS A O 1
ATOM 841 N N . ARG A 1 102 ? 5.307 0.693 0.355 1.00 93.31 102 ARG A N 1
ATOM 842 C CA . ARG A 1 102 ? 6.350 0.578 -0.678 1.00 93.31 102 ARG A CA 1
ATOM 843 C C . ARG A 1 102 ? 6.240 1.666 -1.740 1.00 93.31 102 ARG A C 1
ATOM 845 O O . ARG A 1 102 ? 7.271 2.130 -2.211 1.00 93.31 102 ARG A O 1
ATOM 852 N N . PHE A 1 103 ? 5.019 2.030 -2.127 1.00 92.44 103 PHE A N 1
ATOM 853 C CA . PHE A 1 103 ? 4.783 3.044 -3.155 1.00 92.44 103 PHE A CA 1
ATOM 854 C C . PHE A 1 103 ? 4.971 4.467 -2.625 1.00 92.44 103 PHE A C 1
ATOM 856 O O . PHE A 1 103 ? 5.576 5.285 -3.311 1.00 92.44 103 PHE A O 1
ATOM 863 N N . TYR A 1 104 ? 4.511 4.746 -1.402 1.00 93.62 104 TYR A N 1
ATOM 864 C CA . TYR A 1 104 ? 4.524 6.092 -0.824 1.00 93.62 104 TYR A CA 1
ATOM 865 C C . TYR A 1 104 ? 5.135 6.103 0.588 1.00 93.62 104 TYR A C 1
ATOM 867 O O . TYR A 1 104 ? 4.435 6.347 1.572 1.00 93.62 104 TYR A O 1
ATOM 875 N N . PRO A 1 105 ? 6.450 5.844 0.728 1.00 94.38 105 PRO A N 1
ATOM 876 C CA . PRO A 1 105 ? 7.094 5.769 2.038 1.00 94.38 105 PRO A CA 1
ATOM 877 C C . PRO A 1 105 ? 7.067 7.107 2.787 1.00 94.38 105 PRO A C 1
ATOM 879 O O . PRO A 1 105 ? 6.832 7.116 3.990 1.00 94.38 105 PRO A O 1
ATOM 882 N N . ALA A 1 106 ? 7.256 8.234 2.094 1.00 94.75 106 ALA A N 1
ATOM 883 C CA . ALA A 1 106 ? 7.220 9.560 2.715 1.00 94.75 106 ALA A CA 1
ATOM 884 C C . ALA A 1 106 ? 5.812 9.924 3.222 1.00 94.75 106 ALA A C 1
ATOM 886 O O . ALA A 1 106 ? 5.663 10.379 4.354 1.00 94.75 106 ALA A O 1
ATOM 887 N N . GLU A 1 107 ? 4.773 9.660 2.421 1.00 93.94 107 GLU A N 1
ATOM 888 C CA . GLU A 1 107 ? 3.380 9.890 2.829 1.00 93.94 107 GLU A CA 1
ATOM 889 C C . GLU A 1 107 ? 2.974 8.981 3.992 1.00 93.94 107 GLU A C 1
ATOM 891 O O . GLU A 1 107 ? 2.250 9.408 4.890 1.00 93.94 107 GLU A O 1
ATOM 896 N N . TRP A 1 108 ? 3.459 7.734 4.002 1.00 94.88 108 TRP A N 1
ATOM 897 C CA . TRP A 1 108 ? 3.234 6.812 5.110 1.00 94.88 108 TRP A CA 1
ATOM 898 C C . TRP A 1 108 ? 3.837 7.331 6.419 1.00 94.88 108 TRP A C 1
ATOM 900 O O . TRP A 1 108 ? 3.151 7.298 7.437 1.00 94.88 108 TRP A O 1
ATOM 910 N N . GLN A 1 109 ? 5.078 7.830 6.395 1.00 95.19 109 GLN A N 1
ATOM 911 C CA . GLN A 1 109 ? 5.732 8.381 7.588 1.00 95.19 109 GLN A CA 1
ATOM 912 C C . GLN A 1 109 ? 4.959 9.584 8.142 1.00 95.19 109 GLN A C 1
ATOM 914 O O . GLN A 1 109 ? 4.577 9.575 9.312 1.00 95.19 109 GLN A O 1
ATOM 919 N N . ALA A 1 110 ? 4.619 10.551 7.284 1.00 95.62 110 ALA A N 1
ATOM 920 C CA . ALA A 1 110 ? 3.827 11.717 7.679 1.00 95.62 110 ALA A CA 1
ATOM 921 C C . ALA A 1 110 ? 2.460 11.319 8.265 1.00 95.62 110 ALA A C 1
ATOM 923 O O . ALA A 1 110 ? 2.004 11.881 9.261 1.00 95.62 110 ALA A O 1
ATOM 924 N N . PHE A 1 111 ? 1.811 10.306 7.682 1.00 94.44 111 PHE A N 1
ATOM 925 C CA . PHE A 1 111 ? 0.569 9.759 8.216 1.00 94.44 111 PHE A CA 1
ATOM 926 C C . PHE A 1 111 ? 0.766 9.127 9.602 1.00 94.44 111 PHE A C 1
ATOM 928 O O . PHE A 1 111 ? 0.012 9.434 10.524 1.00 94.44 111 PHE A O 1
ATOM 935 N N . THR A 1 112 ? 1.792 8.300 9.802 1.00 92.94 112 THR A N 1
ATOM 936 C CA . THR A 1 112 ? 2.060 7.704 11.120 1.00 92.94 112 THR A CA 1
ATOM 937 C C . THR A 1 112 ? 2.421 8.737 12.186 1.00 92.94 112 THR A C 1
ATOM 939 O O . THR A 1 112 ? 1.973 8.605 13.323 1.00 92.94 112 THR A O 1
ATOM 942 N N . GLU A 1 113 ? 3.164 9.784 11.826 1.00 94.12 113 GLU A N 1
ATOM 943 C CA . GLU A 1 113 ? 3.474 10.909 12.715 1.00 94.12 113 GLU A CA 1
ATOM 944 C C . GLU A 1 113 ? 2.201 11.662 13.119 1.00 94.12 113 GLU A C 1
ATOM 946 O O . GLU A 1 113 ? 2.015 11.972 14.297 1.00 94.12 113 GLU A O 1
ATOM 951 N N . SER A 1 114 ? 1.279 11.891 12.173 1.00 92.44 114 SER A N 1
ATOM 952 C CA . SER A 1 114 ? -0.011 12.522 12.474 1.00 92.44 114 SER A CA 1
ATOM 953 C C . SER A 1 114 ? -0.831 11.709 13.480 1.00 92.44 114 SER A C 1
ATOM 955 O O . SER A 1 114 ? -1.328 12.277 14.447 1.00 92.44 114 SER A O 1
ATOM 957 N N . LEU A 1 115 ? -0.876 10.378 13.337 1.00 89.94 115 LEU A N 1
ATOM 958 C CA . LEU A 1 115 ? -1.570 9.494 14.280 1.00 89.94 115 LEU A CA 1
ATOM 959 C C . LEU A 1 115 ? -0.951 9.520 15.683 1.00 89.94 115 LEU A C 1
ATOM 961 O O . LEU A 1 115 ? -1.676 9.465 16.676 1.00 89.94 115 LEU A O 1
ATOM 965 N N . GLN A 1 116 ? 0.379 9.590 15.787 1.00 87.38 116 GLN A N 1
ATOM 966 C CA . GLN A 1 116 ? 1.058 9.713 17.081 1.00 87.38 116 GLN A CA 1
ATOM 967 C C . GLN A 1 116 ? 0.744 11.052 17.746 1.00 87.38 116 GLN A C 1
ATOM 969 O O . GLN A 1 116 ? 0.446 11.086 18.938 1.00 87.38 116 GLN A O 1
ATOM 974 N N . LYS A 1 117 ? 0.753 12.142 16.975 1.00 87.25 117 LYS A N 1
ATOM 975 C CA . LYS A 1 117 ? 0.417 13.474 17.476 1.00 87.25 117 LYS A CA 1
ATOM 976 C C . LYS A 1 117 ? -1.015 13.534 18.007 1.00 87.25 117 LYS A C 1
ATOM 978 O O . LYS A 1 117 ? -1.215 13.993 19.124 1.00 87.25 117 LYS A O 1
ATOM 983 N N . THR A 1 118 ? -1.988 13.007 17.264 1.00 85.62 118 THR A N 1
ATOM 984 C CA . THR A 1 118 ? -3.392 12.977 17.704 1.00 85.62 118 THR A CA 1
ATOM 985 C C . THR A 1 118 ? -3.577 12.169 18.987 1.00 85.62 118 THR A C 1
ATOM 987 O O . THR A 1 118 ? -4.356 12.569 19.841 1.00 85.62 118 THR A O 1
ATOM 990 N N . LYS A 1 119 ? -2.838 11.066 19.172 1.00 81.06 119 LYS A N 1
ATOM 991 C CA . LYS A 1 119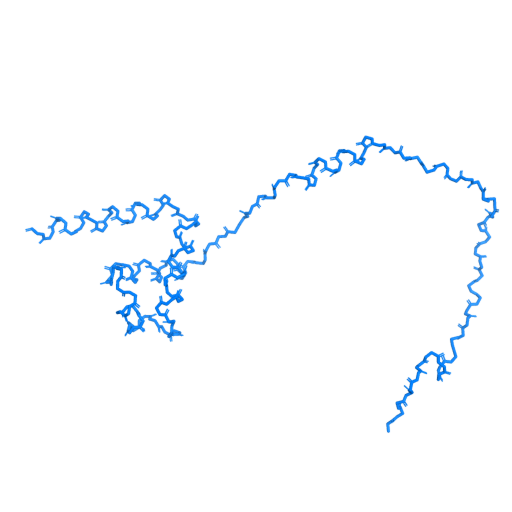 ? -2.877 10.306 20.432 1.00 81.06 119 LYS A CA 1
ATOM 992 C C . LYS A 1 119 ? -2.350 11.111 21.623 1.00 81.06 119 LYS A C 1
ATOM 994 O O . LYS A 1 119 ? -2.959 11.050 22.680 1.00 81.06 119 LYS A O 1
ATOM 999 N N . MET A 1 120 ? -1.272 11.878 21.443 1.00 76.56 120 MET A N 1
ATOM 1000 C CA . MET A 1 120 ? -0.699 12.713 22.511 1.00 76.56 120 MET A CA 1
ATOM 1001 C C . MET A 1 120 ? -1.552 13.940 22.867 1.00 76.56 120 MET A C 1
ATOM 1003 O O . MET A 1 120 ? -1.415 14.459 23.963 1.00 76.56 120 MET A O 1
ATOM 1007 N N . GLU A 1 121 ? -2.392 14.437 21.956 1.00 72.75 121 GLU A N 1
ATOM 1008 C CA . GLU A 1 121 ? -3.288 15.579 22.219 1.00 72.75 121 GLU A CA 1
ATOM 1009 C C . GLU A 1 121 ? -4.574 15.185 22.970 1.00 72.75 121 GLU A C 1
ATOM 1011 O O . GLU A 1 121 ? -5.296 16.060 23.446 1.00 72.75 121 GLU A O 1
ATOM 1016 N N . VAL A 1 122 ? -4.887 13.887 23.039 1.00 72.44 122 VAL A N 1
ATOM 1017 C CA . VAL A 1 122 ? -6.112 13.352 23.661 1.00 72.44 122 VAL A CA 1
ATOM 1018 C C . VAL A 1 122 ? -5.861 12.815 25.082 1.00 72.44 122 VAL A C 1
ATOM 1020 O O . VAL A 1 122 ? -6.823 12.636 25.830 1.00 72.44 122 VAL A O 1
ATOM 1023 N N . GLU A 1 123 ? -4.599 12.589 25.465 1.00 52.78 123 GLU A N 1
ATOM 1024 C CA . GLU A 1 123 ? -4.166 12.276 26.844 1.00 52.78 123 GLU A CA 1
ATOM 1025 C C . GLU A 1 123 ? -3.891 13.543 27.668 1.00 52.78 123 GLU A C 1
ATOM 1027 O O . GLU A 1 123 ? -4.250 13.536 28.869 1.00 52.78 123 GLU A O 1
#

Organism: Rhinolophus ferrumequinum (NCBI:txid59479)

Sequence (123 aa):
MGLAMDPNKAVPFRKRKVKAMEIDLEERPQELVRKPYVLNDLEVEASLPEKKGNTLSRDLIDYVRYMVENHGEDYKAMARDEKNYYQDTPKQIRNKINVYKRFYPAEWQAFTESLQKTKMEVE

Foldseek 3Di:
DDDDPDPCVVDPPPPPPPVPPPPPPPPPVPPPPCPVVVVVVVVVVVPDDDDDPDDDDPVLVVLLLVLCLPPNLPLVVSLVDPSVVVSDHSVRSVVSNVVCCVRCVPVVVVSVVVSVVVVVVVD